Protein AF-A0A370N8E6-F1 (afdb_monomer)

Structure (mmCIF, N/CA/C/O backbone):
data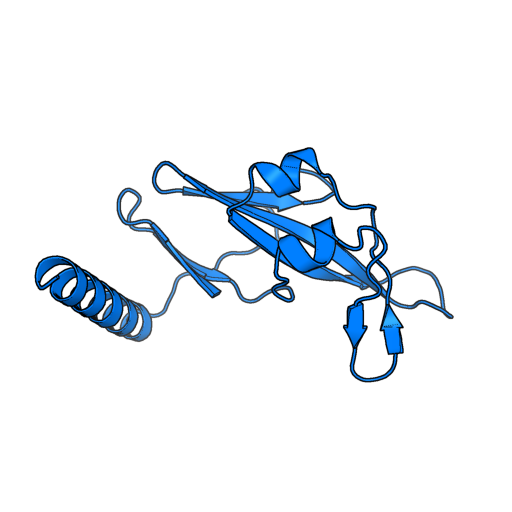_AF-A0A370N8E6-F1
#
_entry.id   AF-A0A370N8E6-F1
#
loop_
_atom_site.group_PDB
_atom_site.id
_atom_site.type_symbol
_atom_site.label_atom_id
_atom_site.label_alt_id
_atom_site.label_comp_id
_atom_site.label_asym_id
_atom_site.label_entity_id
_atom_site.label_seq_id
_atom_site.pdbx_PDB_ins_code
_atom_site.Cartn_x
_atom_site.Cartn_y
_atom_site.Cartn_z
_atom_site.occupancy
_atom_site.B_iso_or_equiv
_atom_site.auth_seq_id
_atom_site.auth_comp_id
_atom_site.auth_asym_id
_atom_site.auth_atom_id
_atom_site.pdbx_PDB_model_num
ATOM 1 N N . MET A 1 1 ? 2.512 -2.946 8.907 1.00 63.72 1 MET A N 1
ATOM 2 C CA . MET A 1 1 ? 1.501 -2.167 9.667 1.00 63.72 1 MET A CA 1
ATOM 3 C C . MET A 1 1 ? 0.462 -3.129 10.212 1.00 63.72 1 MET A C 1
ATOM 5 O O . MET A 1 1 ? 0.199 -4.132 9.559 1.00 63.72 1 MET A O 1
ATOM 9 N N . TRP A 1 2 ? -0.089 -2.875 11.396 1.00 68.75 2 TRP A N 1
ATOM 10 C CA . TRP A 1 2 ? -1.234 -3.643 11.892 1.00 68.75 2 TRP A CA 1
ATOM 11 C C . TRP A 1 2 ? -2.507 -2.908 11.511 1.00 68.75 2 TRP A C 1
ATOM 13 O O . TRP A 1 2 ? -2.586 -1.699 11.712 1.00 68.75 2 TRP A O 1
ATOM 23 N N . VAL A 1 3 ? -3.471 -3.633 10.960 1.00 68.62 3 VAL A N 1
ATOM 24 C CA . VAL A 1 3 ? -4.786 -3.093 10.644 1.00 68.62 3 VAL A CA 1
ATOM 25 C C . VAL A 1 3 ? -5.785 -3.696 11.604 1.00 68.62 3 VAL A C 1
ATOM 27 O O . VAL A 1 3 ? -5.828 -4.914 11.804 1.00 68.62 3 VAL A O 1
ATOM 30 N N . ILE A 1 4 ? -6.543 -2.810 12.235 1.00 67.00 4 ILE A N 1
ATOM 31 C CA . ILE A 1 4 ? -7.529 -3.162 13.236 1.00 67.00 4 ILE A CA 1
ATOM 32 C C . ILE A 1 4 ? -8.849 -2.565 12.800 1.00 67.00 4 ILE A C 1
ATOM 34 O O . ILE A 1 4 ? -8.972 -1.355 12.637 1.00 67.00 4 ILE A O 1
ATOM 38 N N . ASP A 1 5 ? -9.831 -3.433 12.656 1.00 66.94 5 ASP A N 1
ATOM 39 C CA . ASP A 1 5 ? -11.206 -3.072 12.408 1.00 66.94 5 ASP A CA 1
ATOM 40 C C . ASP A 1 5 ? -12.071 -3.732 13.486 1.00 66.94 5 ASP A C 1
ATOM 42 O O . ASP A 1 5 ? -12.161 -4.952 13.644 1.00 66.94 5 ASP A O 1
ATOM 46 N N . LEU A 1 6 ? -12.663 -2.868 14.301 1.00 63.88 6 LEU A N 1
ATOM 47 C CA . LEU A 1 6 ? -13.376 -3.267 15.500 1.00 63.88 6 LEU A CA 1
ATOM 48 C C . LEU A 1 6 ? -14.816 -3.690 15.213 1.00 63.88 6 LEU A C 1
ATOM 50 O O . LEU A 1 6 ? -15.337 -4.515 15.964 1.00 63.88 6 LEU A O 1
ATOM 54 N N . SER A 1 7 ? -15.449 -3.163 14.159 1.00 59.62 7 SER A N 1
ATOM 55 C CA . SER A 1 7 ? -16.840 -3.497 13.838 1.00 59.62 7 SER A CA 1
ATOM 56 C C . SER A 1 7 ? -16.926 -4.872 13.179 1.00 59.62 7 SER A C 1
ATOM 58 O O . SER A 1 7 ? -17.770 -5.672 13.583 1.00 59.62 7 SER A O 1
ATOM 60 N N . ALA A 1 8 ? -16.003 -5.214 12.272 1.00 56.16 8 ALA A N 1
ATOM 61 C CA . ALA A 1 8 ? -15.931 -6.559 11.693 1.00 56.16 8 ALA A CA 1
ATOM 62 C C . ALA A 1 8 ? -15.070 -7.537 12.515 1.00 56.16 8 ALA A C 1
ATOM 64 O O . ALA A 1 8 ? -14.885 -8.689 12.118 1.00 56.16 8 ALA A O 1
ATOM 65 N N . LYS A 1 9 ? -14.541 -7.103 13.672 1.00 65.38 9 LYS A N 1
ATOM 66 C CA . LYS A 1 9 ? -13.611 -7.869 14.528 1.00 65.38 9 LYS A CA 1
ATOM 67 C C . LYS A 1 9 ? -12.370 -8.362 13.770 1.00 65.38 9 LYS A C 1
ATOM 69 O O . LYS A 1 9 ? -11.808 -9.410 14.100 1.00 65.38 9 LYS A O 1
ATOM 74 N N . PHE A 1 10 ? -11.934 -7.604 12.774 1.00 66.25 10 PHE A N 1
ATOM 75 C CA . PHE A 1 10 ? -10.784 -7.912 11.949 1.00 66.25 10 PHE A CA 1
ATOM 76 C C . PHE A 1 10 ? -9.495 -7.378 12.579 1.00 66.25 10 PHE A C 1
ATOM 78 O O . PHE A 1 10 ? -9.373 -6.208 12.934 1.00 66.25 10 PHE A O 1
ATOM 85 N N . PHE A 1 11 ? -8.507 -8.258 12.707 1.00 71.00 11 PHE A N 1
ATOM 86 C CA . PHE A 1 11 ? -7.166 -7.910 13.159 1.00 71.00 11 PHE A CA 1
ATOM 87 C C . PHE A 1 11 ? -6.182 -8.607 12.234 1.00 71.00 11 PHE A C 1
ATOM 89 O O . PHE A 1 11 ? -6.115 -9.840 12.215 1.00 71.00 11 PHE A O 1
ATOM 96 N N . GLY A 1 12 ? -5.429 -7.816 11.476 1.00 70.69 12 GLY A N 1
ATOM 97 C CA . GLY A 1 12 ? -4.509 -8.316 10.465 1.00 70.69 12 GLY A CA 1
ATOM 98 C C . GLY A 1 12 ? -3.159 -7.621 10.522 1.00 70.69 12 GLY A C 1
ATOM 99 O O . GLY A 1 12 ? -3.059 -6.438 10.855 1.00 70.69 12 GLY A O 1
ATOM 100 N N . ARG A 1 13 ? -2.099 -8.352 10.177 1.00 72.75 13 ARG A N 1
ATOM 101 C CA . ARG A 1 13 ? -0.790 -7.747 9.913 1.00 72.75 13 ARG A CA 1
ATOM 102 C C . ARG A 1 13 ? -0.585 -7.627 8.411 1.00 72.75 13 ARG A C 1
ATOM 104 O O . ARG A 1 13 ? -0.598 -8.634 7.708 1.00 72.75 13 ARG A O 1
ATOM 111 N N . LEU A 1 14 ? -0.330 -6.409 7.941 1.00 71.56 14 LEU A N 1
ATOM 112 C CA . LEU A 1 14 ? 0.194 -6.170 6.600 1.00 71.56 14 LEU A CA 1
ATOM 113 C C . LEU A 1 14 ? 1.701 -6.434 6.616 1.00 71.56 14 LEU A C 1
ATOM 115 O O . LEU A 1 14 ? 2.453 -5.706 7.281 1.00 71.56 14 LEU A O 1
ATOM 119 N N . ASN A 1 15 ? 2.099 -7.497 5.915 1.00 71.50 15 ASN A N 1
ATOM 120 C CA . ASN A 1 15 ? 3.469 -8.014 5.833 1.00 71.50 15 ASN A CA 1
ATOM 121 C C . ASN A 1 15 ? 4.145 -7.753 4.477 1.00 71.50 15 ASN A C 1
ATOM 123 O O . ASN A 1 15 ? 5.199 -8.324 4.220 1.00 71.50 15 ASN A O 1
ATOM 127 N N . TYR A 1 16 ? 3.566 -6.911 3.624 1.00 75.88 16 TYR A N 1
ATOM 128 C CA . TYR A 1 16 ? 4.095 -6.633 2.291 1.00 75.88 16 TYR A CA 1
ATOM 129 C C . TYR A 1 16 ? 4.251 -5.128 2.050 1.00 75.88 16 TYR A C 1
ATOM 131 O O . TYR A 1 16 ? 3.628 -4.305 2.731 1.00 75.88 16 TYR A O 1
ATOM 139 N N . GLY A 1 17 ? 5.100 -4.797 1.075 1.00 82.00 17 GLY A N 1
ATOM 140 C CA . GLY A 1 17 ? 5.362 -3.436 0.621 1.00 82.00 17 GLY A CA 1
ATOM 141 C C . GLY A 1 17 ? 6.104 -2.531 1.613 1.00 82.00 17 GLY A C 1
ATOM 142 O O . GLY A 1 17 ? 6.309 -2.836 2.792 1.00 82.00 17 GLY A O 1
ATOM 143 N N . ARG A 1 18 ? 6.516 -1.367 1.108 1.00 85.75 18 ARG A N 1
ATOM 144 C CA . ARG A 1 18 ? 7.125 -0.273 1.869 1.00 85.75 18 ARG A CA 1
ATOM 145 C C . ARG A 1 18 ? 6.130 0.867 2.045 1.00 85.75 18 ARG A C 1
ATOM 147 O O . ARG A 1 18 ? 5.581 1.361 1.070 1.00 85.75 18 ARG A O 1
ATOM 154 N N . PHE A 1 19 ? 5.960 1.340 3.274 1.00 84.38 19 PHE A N 1
ATOM 155 C CA . PHE A 1 19 ? 5.141 2.520 3.550 1.00 84.38 19 PHE A CA 1
ATOM 156 C C . PHE A 1 19 ? 5.828 3.792 3.068 1.00 84.38 19 PHE A C 1
ATOM 158 O O . PHE A 1 19 ? 7.024 3.991 3.303 1.00 84.38 19 PHE A O 1
ATOM 165 N N . ILE A 1 20 ? 5.049 4.664 2.435 1.00 84.38 20 ILE A N 1
ATOM 166 C CA . ILE A 1 20 ? 5.508 5.972 1.986 1.00 84.38 20 ILE A CA 1
ATOM 167 C C . ILE A 1 20 ? 4.503 7.030 2.438 1.00 84.38 20 ILE A C 1
ATOM 169 O O . ILE A 1 20 ? 3.291 6.812 2.466 1.00 84.38 20 ILE A O 1
ATOM 173 N N . ILE A 1 21 ? 5.018 8.188 2.839 1.00 84.44 21 ILE A N 1
ATOM 174 C CA . ILE A 1 21 ? 4.182 9.315 3.244 1.00 84.44 21 ILE A CA 1
ATOM 175 C C . ILE A 1 21 ? 3.562 9.910 1.977 1.00 84.44 21 ILE A C 1
ATOM 177 O O . ILE A 1 21 ? 4.297 10.299 1.069 1.00 84.44 21 ILE A O 1
ATOM 181 N N . LYS A 1 22 ? 2.229 10.025 1.924 1.00 87.12 22 LYS A N 1
ATOM 182 C CA . LYS A 1 22 ? 1.497 10.546 0.752 1.00 87.12 22 LYS A CA 1
ATOM 183 C C . LYS A 1 22 ? 2.030 11.900 0.277 1.00 87.12 22 LYS A C 1
ATOM 185 O O . LYS A 1 22 ? 2.297 12.069 -0.906 1.00 87.12 22 LYS A O 1
ATOM 190 N N . SER A 1 23 ? 2.313 12.814 1.206 1.00 84.44 23 SER A N 1
ATOM 191 C CA . SER A 1 23 ? 2.846 14.144 0.878 1.00 84.44 23 SER A CA 1
ATOM 192 C C . SER A 1 23 ? 4.224 14.118 0.206 1.00 84.44 23 SER A C 1
ATOM 194 O O . SER A 1 23 ? 4.586 15.057 -0.500 1.00 84.44 23 SER A O 1
ATOM 196 N N . ALA A 1 24 ? 5.016 13.055 0.386 1.00 83.12 24 ALA A N 1
ATOM 197 C CA . ALA A 1 24 ? 6.270 12.890 -0.346 1.00 83.12 24 ALA A CA 1
ATOM 198 C C . ALA A 1 24 ? 6.024 12.590 -1.832 1.00 83.12 24 ALA A C 1
ATOM 200 O O . ALA A 1 24 ? 6.740 13.114 -2.680 1.00 83.12 24 ALA A O 1
ATOM 201 N N . ILE A 1 25 ? 4.990 11.801 -2.130 1.00 84.94 25 ILE A N 1
ATOM 202 C CA . ILE A 1 25 ? 4.560 11.474 -3.492 1.00 84.94 25 ILE A CA 1
ATOM 203 C C . ILE A 1 25 ? 3.849 12.663 -4.143 1.00 84.94 25 ILE A C 1
ATOM 205 O O . ILE A 1 25 ? 4.119 12.977 -5.293 1.00 84.94 25 ILE A O 1
ATOM 209 N N . GLU A 1 26 ? 2.990 13.374 -3.412 1.00 85.12 26 GLU A N 1
ATOM 210 C CA . GLU A 1 26 ? 2.280 14.551 -3.941 1.00 85.12 26 GLU A CA 1
ATOM 211 C C . GLU A 1 26 ? 3.246 15.654 -4.395 1.00 85.12 26 GLU A C 1
ATOM 213 O O . GLU A 1 26 ? 3.014 16.301 -5.412 1.00 85.12 26 GLU A O 1
ATOM 218 N N . ARG A 1 27 ? 4.359 15.843 -3.673 1.00 85.44 27 ARG A N 1
ATOM 219 C CA . ARG A 1 27 ? 5.413 16.799 -4.052 1.00 85.44 27 ARG A CA 1
ATOM 220 C C . ARG A 1 27 ? 6.287 16.318 -5.207 1.00 85.44 27 ARG A C 1
ATOM 222 O O . ARG A 1 27 ? 6.890 17.144 -5.884 1.00 85.44 27 ARG A O 1
ATOM 229 N N . ASN A 1 28 ? 6.404 15.007 -5.398 1.00 85.12 28 ASN A N 1
ATOM 230 C CA . ASN A 1 28 ? 7.211 14.417 -6.458 1.00 85.12 28 ASN A CA 1
ATOM 231 C C . ASN A 1 28 ? 6.535 13.147 -7.005 1.00 85.12 28 ASN A C 1
ATOM 233 O O . ASN A 1 28 ? 6.874 12.043 -6.576 1.00 85.12 28 ASN A O 1
ATOM 237 N N . PRO A 1 29 ? 5.601 13.278 -7.965 1.00 79.00 29 PRO A N 1
ATOM 238 C CA . PRO A 1 29 ? 4.896 12.131 -8.543 1.00 79.00 29 PRO A CA 1
ATOM 239 C C . PRO A 1 29 ? 5.820 11.126 -9.246 1.00 79.00 29 PRO A C 1
ATOM 241 O O . PRO A 1 29 ? 5.487 9.950 -9.344 1.00 79.00 29 PRO A O 1
ATOM 244 N N . ASN A 1 30 ? 7.006 11.575 -9.672 1.00 81.00 30 ASN A N 1
ATOM 245 C CA . ASN A 1 30 ? 8.046 10.757 -10.301 1.00 81.00 30 ASN A CA 1
ATOM 246 C C . ASN A 1 30 ? 9.120 10.318 -9.291 1.00 81.00 30 ASN A C 1
ATOM 248 O O . ASN A 1 30 ? 10.297 10.177 -9.637 1.00 81.00 30 ASN A O 1
ATOM 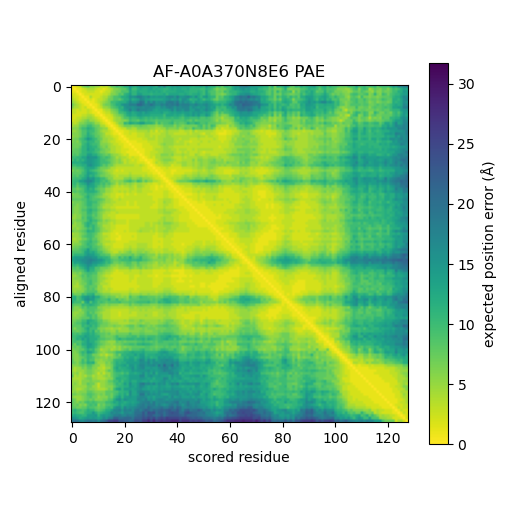252 N N . LEU A 1 31 ? 8.738 10.158 -8.018 1.00 84.69 31 LEU A N 1
ATOM 253 C CA . LEU A 1 31 ? 9.652 9.795 -6.943 1.00 84.69 31 LEU A CA 1
ATOM 254 C C . LEU A 1 31 ? 10.423 8.520 -7.296 1.00 84.69 31 LEU A C 1
ATOM 256 O O . LEU A 1 31 ? 9.853 7.434 -7.396 1.00 84.69 31 LEU A O 1
ATOM 260 N N . LYS A 1 32 ? 11.750 8.641 -7.386 1.00 89.12 32 LYS A N 1
ATOM 261 C CA . LYS A 1 32 ? 12.631 7.477 -7.325 1.00 89.12 32 LYS A CA 1
ATOM 262 C C . LYS A 1 32 ? 12.787 7.064 -5.870 1.00 89.12 32 LYS A C 1
ATOM 264 O O . LYS A 1 32 ? 13.265 7.835 -5.040 1.00 89.12 32 LYS A O 1
ATOM 269 N N . VAL A 1 33 ? 12.376 5.844 -5.570 1.00 88.75 33 VAL A N 1
ATOM 270 C CA . VAL A 1 33 ? 12.370 5.261 -4.233 1.00 88.75 33 VAL A CA 1
ATOM 271 C C . VAL A 1 33 ? 13.780 4.757 -3.926 1.00 88.75 33 VAL A C 1
ATOM 273 O O . VAL A 1 33 ? 14.252 3.858 -4.626 1.00 88.75 33 VAL A O 1
ATOM 276 N N . PRO A 1 34 ? 14.472 5.295 -2.906 1.00 88.62 34 PRO A N 1
ATOM 277 C CA . PRO A 1 34 ? 15.814 4.834 -2.560 1.00 88.62 34 PRO A CA 1
ATOM 278 C C . PRO A 1 34 ? 15.790 3.387 -2.056 1.00 88.62 34 PRO A C 1
ATOM 280 O O . PRO A 1 34 ? 15.081 3.100 -1.089 1.00 88.62 34 PRO A O 1
ATOM 283 N N . ASP A 1 35 ? 16.573 2.498 -2.663 1.00 85.94 35 ASP A N 1
ATOM 284 C CA . ASP A 1 35 ? 16.831 1.133 -2.184 1.00 85.94 35 ASP A CA 1
ATOM 285 C C . ASP A 1 35 ? 18.335 0.961 -1.888 1.00 85.94 35 ASP A C 1
ATOM 287 O O . ASP A 1 35 ? 19.152 1.819 -2.226 1.00 85.94 35 ASP A O 1
ATOM 291 N N . LYS A 1 36 ? 18.712 -0.144 -1.239 1.00 84.06 36 LYS A N 1
ATOM 292 C CA . LYS A 1 36 ? 20.060 -0.423 -0.718 1.00 84.06 36 LYS A CA 1
ATOM 293 C C . LYS A 1 36 ? 21.181 -0.240 -1.747 1.00 84.06 36 LYS A C 1
ATOM 295 O O . LYS A 1 36 ? 22.287 0.124 -1.364 1.00 84.06 36 LYS A O 1
ATOM 300 N N . PHE A 1 37 ? 20.908 -0.530 -3.016 1.00 81.88 37 PHE A N 1
ATOM 301 C CA . PHE A 1 37 ? 21.916 -0.534 -4.080 1.00 81.88 37 PHE A CA 1
ATOM 302 C C . PHE A 1 37 ? 21.698 0.557 -5.130 1.00 81.88 37 PHE A C 1
ATOM 304 O O . PHE A 1 37 ? 22.658 1.015 -5.740 1.00 81.88 37 PHE A O 1
ATOM 311 N N . SER A 1 38 ? 20.456 0.986 -5.340 1.00 86.25 38 SER A N 1
ATOM 312 C CA . SER A 1 38 ? 20.113 2.089 -6.235 1.00 86.25 38 SER A CA 1
ATOM 313 C C . SER A 1 38 ? 18.682 2.553 -5.978 1.00 86.25 38 SER A C 1
ATOM 315 O O . SER A 1 38 ? 17.864 1.821 -5.419 1.00 86.25 38 SER A O 1
ATOM 317 N N . SER A 1 39 ? 18.354 3.774 -6.393 1.00 90.50 39 SER A N 1
ATOM 318 C CA . SER A 1 39 ? 16.963 4.229 -6.401 1.00 90.50 39 SER A CA 1
ATOM 319 C C . SER A 1 39 ? 16.222 3.649 -7.604 1.00 90.50 39 SER A C 1
ATOM 321 O O . SER A 1 39 ? 16.746 3.684 -8.717 1.00 90.50 39 SER A O 1
ATOM 323 N N . ARG A 1 40 ? 14.988 3.178 -7.402 1.00 91.50 40 ARG A N 1
ATOM 324 C CA . ARG A 1 40 ? 14.136 2.641 -8.478 1.00 91.50 40 ARG A CA 1
ATOM 325 C C . ARG A 1 40 ? 12.871 3.459 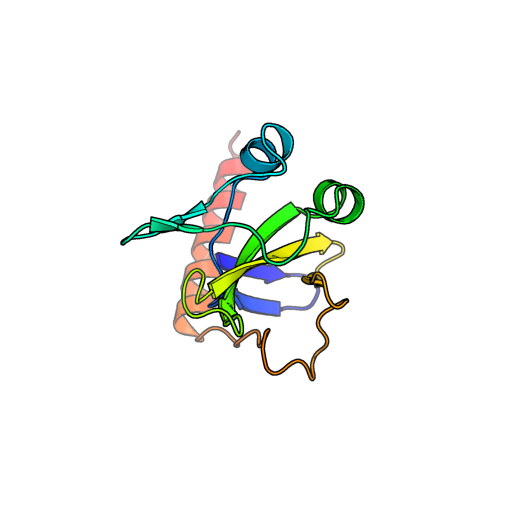-8.674 1.00 91.50 40 ARG A C 1
ATOM 327 O O . ARG A 1 40 ? 12.401 4.125 -7.753 1.00 91.50 40 ARG A O 1
ATOM 334 N N . GLY A 1 41 ? 12.360 3.430 -9.898 1.00 91.06 41 GLY A N 1
ATOM 335 C CA . GLY A 1 41 ? 11.106 4.078 -10.260 1.00 91.06 41 GLY A CA 1
ATOM 336 C C . GLY A 1 41 ? 9.880 3.290 -9.810 1.00 91.06 41 GLY A C 1
ATOM 337 O O . GLY A 1 41 ? 9.976 2.216 -9.205 1.00 91.06 41 GLY A O 1
ATOM 338 N N . LEU A 1 42 ? 8.721 3.849 -10.135 1.00 90.88 42 LEU A N 1
ATOM 339 C CA . LEU A 1 42 ? 7.442 3.175 -9.982 1.00 90.88 42 LEU A CA 1
ATOM 340 C C . LEU A 1 42 ? 7.159 2.294 -11.202 1.00 90.88 42 LEU A C 1
ATOM 342 O O . LEU A 1 42 ? 7.633 2.600 -12.294 1.00 90.88 42 LEU A O 1
ATOM 346 N N . CYS A 1 43 ? 6.407 1.211 -11.008 1.00 90.44 43 CYS A N 1
ATOM 347 C CA . CYS A 1 43 ? 5.950 0.368 -12.120 1.00 90.44 43 CYS A CA 1
ATOM 348 C C . CYS A 1 43 ? 4.914 1.096 -12.969 1.00 90.44 43 CYS A C 1
ATOM 350 O O . CYS A 1 43 ? 4.947 1.041 -14.190 1.00 90.44 43 CYS A O 1
ATOM 352 N N . GLU A 1 44 ? 4.028 1.810 -12.283 1.00 88.75 44 GLU A N 1
ATOM 353 C CA . GLU A 1 44 ? 2.956 2.596 -12.864 1.00 88.75 44 GLU A CA 1
ATOM 354 C C . GLU A 1 44 ? 2.970 3.993 -12.235 1.00 88.75 44 GLU A C 1
ATOM 356 O O . GLU A 1 44 ? 3.336 4.137 -11.058 1.00 88.75 44 GLU A O 1
ATOM 361 N N . PRO A 1 45 ? 2.562 5.037 -12.974 1.00 89.94 45 PRO A N 1
ATOM 362 C CA . PRO A 1 45 ? 2.361 6.358 -12.403 1.00 89.94 45 PRO A CA 1
ATOM 363 C C . PRO A 1 45 ? 1.383 6.330 -11.224 1.00 89.94 45 PRO A C 1
ATOM 365 O O . PRO A 1 45 ? 0.465 5.511 -11.150 1.00 89.94 45 PRO A O 1
ATOM 368 N N . ILE A 1 46 ? 1.550 7.275 -10.302 1.00 90.62 46 ILE A N 1
ATOM 369 C CA . ILE A 1 46 ? 0.641 7.407 -9.164 1.00 90.62 46 ILE A CA 1
ATOM 370 C C . ILE A 1 46 ? -0.743 7.841 -9.646 1.00 90.62 46 ILE A C 1
ATOM 372 O O . ILE A 1 46 ? -0.910 8.889 -10.268 1.00 90.62 46 ILE A O 1
ATOM 376 N N . ASP A 1 47 ? -1.750 7.062 -9.269 1.00 91.31 47 ASP A N 1
ATOM 377 C CA . ASP A 1 47 ? -3.152 7.407 -9.435 1.00 91.31 47 ASP A CA 1
ATOM 378 C C . ASP A 1 47 ? -3.538 8.400 -8.335 1.00 91.31 47 ASP A C 1
ATOM 380 O O . ASP A 1 47 ? -3.752 8.046 -7.173 1.00 91.31 47 ASP A O 1
ATOM 384 N N . VAL A 1 48 ? -3.606 9.675 -8.712 1.00 89.00 48 VAL A N 1
ATOM 385 C CA . VAL A 1 48 ? -3.914 10.782 -7.797 1.00 89.00 48 VAL A CA 1
ATOM 386 C C . VAL A 1 48 ? -5.299 10.626 -7.165 1.00 89.00 48 VAL A C 1
ATOM 388 O O . VAL A 1 48 ? -5.504 11.052 -6.027 1.00 89.00 48 VAL A O 1
ATOM 391 N N . THR A 1 49 ? -6.250 10.009 -7.868 1.00 90.12 49 THR A N 1
ATOM 392 C CA . THR A 1 49 ? -7.610 9.813 -7.356 1.00 90.12 49 THR A CA 1
ATOM 393 C C . THR A 1 49 ? -7.596 8.791 -6.229 1.00 90.12 49 THR A C 1
ATOM 395 O O . THR A 1 49 ? -8.055 9.098 -5.129 1.00 90.12 49 THR A O 1
ATOM 398 N N . LYS A 1 50 ? -6.975 7.625 -6.461 1.00 91.12 50 LYS A N 1
ATOM 399 C CA . LYS A 1 50 ? -6.788 6.600 -5.421 1.00 91.12 50 LYS A CA 1
ATOM 400 C C . LYS A 1 50 ? -5.927 7.114 -4.270 1.00 91.12 50 LYS A C 1
ATOM 402 O O . LYS A 1 50 ? -6.211 6.827 -3.109 1.00 91.12 50 LYS A O 1
ATOM 407 N N . LEU A 1 51 ? -4.901 7.916 -4.568 1.00 90.62 51 LEU A N 1
ATOM 408 C CA . LEU A 1 51 ? -4.066 8.528 -3.541 1.00 90.62 51 LEU A CA 1
ATOM 409 C C . LEU A 1 51 ? -4.903 9.409 -2.615 1.00 90.62 51 LEU A C 1
ATOM 411 O O . LEU A 1 51 ? -4.800 9.269 -1.400 1.00 90.62 51 LEU A O 1
ATOM 415 N N . LYS A 1 52 ? -5.754 10.285 -3.157 1.00 90.00 52 LYS A N 1
ATOM 416 C CA . LYS A 1 52 ? -6.582 11.194 -2.353 1.00 90.00 52 LYS A CA 1
ATOM 417 C C . LYS A 1 52 ? -7.529 10.450 -1.415 1.00 90.00 52 LYS A C 1
ATOM 419 O O . LYS A 1 52 ? -7.617 10.850 -0.258 1.00 90.00 52 LYS A O 1
ATOM 424 N N . THR A 1 53 ? -8.175 9.383 -1.883 1.00 88.69 53 THR A N 1
ATOM 425 C CA . THR A 1 53 ? -9.149 8.616 -1.086 1.00 88.69 53 THR A CA 1
ATOM 426 C C . THR A 1 53 ? -8.508 7.611 -0.129 1.00 88.69 53 THR A C 1
ATOM 428 O O . THR A 1 53 ? -9.151 7.188 0.821 1.00 88.69 53 THR A O 1
ATOM 431 N N . SER A 1 54 ? -7.249 7.232 -0.350 1.00 88.69 54 SER A N 1
ATOM 432 C CA . SER A 1 54 ? -6.518 6.328 0.544 1.00 88.69 54 SER A CA 1
ATOM 433 C C . SER A 1 54 ? -6.031 7.013 1.823 1.00 88.69 54 SER A C 1
ATOM 435 O O . SER A 1 54 ? -5.600 8.166 1.796 1.00 88.69 54 SER A O 1
ATOM 437 N N . ASP A 1 55 ? -5.993 6.283 2.930 1.00 85.00 55 ASP A N 1
ATOM 438 C CA . ASP A 1 55 ? -5.343 6.721 4.169 1.00 85.00 55 ASP A CA 1
ATOM 439 C C . ASP A 1 55 ? -3.828 6.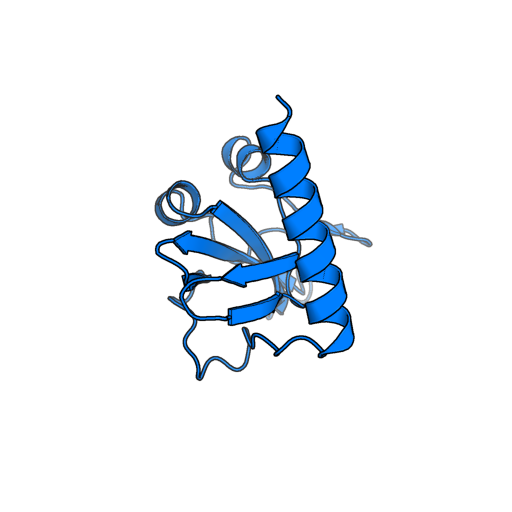513 4.106 1.00 85.00 55 ASP A C 1
ATOM 441 O O . ASP A 1 55 ? -3.047 7.334 4.593 1.00 85.00 55 ASP A O 1
ATOM 445 N N . PHE A 1 56 ? -3.397 5.423 3.464 1.00 86.31 56 PHE A N 1
ATOM 446 C CA . PHE A 1 56 ? -1.989 5.052 3.361 1.00 86.31 56 PHE A CA 1
ATOM 447 C C . PHE A 1 56 ? -1.619 4.612 1.950 1.00 86.31 56 PHE A C 1
ATOM 449 O O . PHE A 1 56 ? -2.423 4.029 1.222 1.00 86.31 56 PHE A O 1
ATOM 456 N N . LEU A 1 57 ? -0.349 4.825 1.611 1.00 89.00 57 LEU A N 1
ATOM 457 C CA . LEU A 1 57 ? 0.257 4.321 0.390 1.00 89.00 57 LEU A CA 1
ATOM 458 C C . LEU A 1 57 ? 1.397 3.354 0.727 1.00 89.00 57 LEU A C 1
ATOM 460 O O . LEU A 1 57 ? 2.296 3.651 1.523 1.00 89.00 57 LEU A O 1
ATOM 464 N N . LEU A 1 58 ? 1.340 2.196 0.089 1.00 90.75 58 LEU A N 1
ATOM 465 C CA . LEU A 1 58 ? 2.360 1.166 0.068 1.00 90.75 58 LEU A CA 1
ATOM 466 C C . LEU A 1 58 ? 3.024 1.114 -1.307 1.00 90.75 58 LEU A C 1
ATOM 468 O O . LEU A 1 58 ? 2.399 1.396 -2.323 1.00 90.75 58 LEU A O 1
ATOM 472 N N . LEU A 1 59 ? 4.288 0.714 -1.322 1.00 90.88 59 LEU A N 1
ATOM 473 C CA . LEU A 1 59 ? 5.078 0.481 -2.520 1.00 90.88 59 LEU A CA 1
ATOM 474 C C . LEU A 1 59 ? 5.556 -0.966 -2.514 1.00 90.88 59 LEU A C 1
ATOM 476 O O . LEU A 1 59 ? 6.406 -1.335 -1.699 1.00 90.88 59 LEU A O 1
ATOM 480 N N . ASP A 1 60 ? 4.980 -1.784 -3.383 1.00 89.69 60 ASP A N 1
ATOM 481 C CA . ASP A 1 60 ? 5.293 -3.203 -3.494 1.00 89.69 60 ASP A CA 1
ATOM 482 C C . ASP A 1 60 ? 6.404 -3.446 -4.518 1.00 89.69 60 ASP A C 1
ATOM 484 O O . ASP A 1 60 ? 6.456 -2.791 -5.551 1.00 89.69 60 ASP A O 1
ATOM 488 N N . LYS A 1 61 ? 7.333 -4.358 -4.237 1.00 90.12 61 LYS A N 1
ATOM 489 C CA . LYS A 1 61 ? 8.485 -4.588 -5.117 1.00 90.12 61 LYS A CA 1
ATOM 490 C C . LYS A 1 61 ? 8.087 -5.593 -6.189 1.00 90.12 61 LYS A C 1
ATOM 492 O O . LYS A 1 61 ? 7.828 -6.749 -5.865 1.00 90.12 61 LYS A O 1
ATOM 497 N N . ARG A 1 62 ? 8.067 -5.173 -7.454 1.00 89.81 62 ARG A N 1
ATOM 498 C CA . ARG A 1 62 ? 7.668 -6.028 -8.578 1.00 89.81 62 ARG A CA 1
ATOM 499 C C . ARG A 1 62 ? 8.824 -6.252 -9.537 1.00 89.81 62 ARG A C 1
ATOM 501 O O . ARG A 1 62 ? 9.506 -5.281 -9.863 1.00 89.81 62 ARG A O 1
ATOM 508 N N . PRO A 1 63 ? 9.069 -7.503 -9.963 1.00 91.19 63 PRO A N 1
ATOM 509 C CA . PRO A 1 63 ? 10.070 -7.762 -10.982 1.00 91.19 63 PRO A CA 1
ATOM 510 C C . PRO A 1 63 ? 9.665 -7.065 -12.282 1.00 91.19 63 PRO A C 1
ATOM 512 O O . PRO A 1 63 ? 8.477 -6.892 -12.556 1.00 91.19 63 PRO A O 1
ATOM 515 N N . THR A 1 64 ? 10.657 -6.684 -13.074 1.00 89.38 64 THR A N 1
ATOM 516 C CA . THR A 1 64 ? 10.449 -6.335 -14.480 1.00 89.38 64 THR A CA 1
ATOM 517 C C . THR A 1 64 ? 11.216 -7.325 -15.353 1.00 89.38 64 THR A C 1
ATOM 519 O O . THR A 1 64 ? 12.079 -8.054 -14.861 1.00 89.38 64 THR A O 1
ATOM 522 N N . ASP A 1 65 ? 10.947 -7.305 -16.654 1.00 88.88 65 ASP A N 1
ATOM 523 C CA . ASP A 1 65 ? 11.694 -8.099 -17.634 1.00 88.88 65 ASP A CA 1
ATOM 524 C C . ASP A 1 65 ? 13.018 -7.427 -18.071 1.00 88.88 65 ASP A C 1
ATOM 526 O O . ASP A 1 65 ? 13.711 -7.922 -18.959 1.00 88.88 65 ASP A O 1
ATOM 530 N N . SER A 1 66 ? 13.388 -6.287 -17.470 1.00 85.62 66 SER A N 1
ATOM 531 C CA . SER A 1 66 ? 14.607 -5.539 -17.800 1.00 85.62 66 SER A CA 1
ATOM 532 C C . SER A 1 66 ? 15.794 -5.966 -16.940 1.00 85.62 66 SER A C 1
ATOM 534 O O . SER A 1 66 ? 15.732 -5.941 -15.714 1.00 85.62 66 SER A O 1
ATOM 536 N N . ASN A 1 67 ? 16.933 -6.255 -17.571 1.00 80.62 67 ASN A N 1
ATOM 537 C CA . ASN A 1 67 ? 18.183 -6.530 -16.852 1.00 80.62 67 ASN A CA 1
ATOM 538 C C . ASN A 1 67 ? 18.794 -5.277 -16.193 1.00 80.62 67 ASN A C 1
ATOM 540 O O . ASN A 1 67 ? 19.540 -5.394 -15.222 1.00 80.62 67 ASN A O 1
ATOM 544 N N . GLU A 1 68 ? 18.492 -4.082 -16.703 1.00 82.94 68 GLU A N 1
ATOM 545 C CA . GLU A 1 68 ? 19.033 -2.813 -16.187 1.00 82.94 68 GLU A CA 1
ATOM 546 C C . GLU A 1 68 ? 18.216 -2.294 -14.989 1.00 82.94 68 GLU A C 1
ATOM 548 O O . GLU A 1 68 ? 18.759 -1.820 -13.979 1.00 82.94 68 GLU A O 1
ATOM 553 N N . ASP A 1 69 ? 16.895 -2.471 -15.065 1.00 83.56 69 ASP A N 1
ATOM 554 C CA . ASP A 1 69 ? 15.923 -2.107 -14.036 1.00 83.56 69 ASP A CA 1
ATOM 555 C C . ASP A 1 69 ? 15.133 -3.341 -13.573 1.00 83.56 69 ASP A C 1
ATOM 557 O O . ASP A 1 69 ? 13.926 -3.406 -13.786 1.00 83.56 69 ASP A O 1
ATOM 561 N N . PRO A 1 70 ? 15.772 -4.311 -12.885 1.00 89.31 70 PRO A N 1
ATOM 562 C CA . PRO A 1 70 ? 15.204 -5.639 -12.601 1.00 89.31 70 PRO A CA 1
ATOM 563 C C . PRO A 1 70 ? 13.946 -5.629 -11.731 1.00 89.31 70 PRO A C 1
ATOM 565 O O . PRO A 1 70 ? 13.288 -6.654 -11.565 1.00 89.31 70 PRO A O 1
ATOM 568 N N . TYR A 1 71 ? 13.622 -4.490 -11.124 1.00 92.38 71 TYR A N 1
ATOM 569 C CA . TYR A 1 71 ? 12.376 -4.300 -10.407 1.00 92.38 71 TYR A CA 1
ATOM 570 C C . TYR A 1 71 ? 11.975 -2.829 -10.368 1.00 92.38 71 TYR A C 1
ATOM 572 O O . TYR A 1 71 ? 12.807 -1.918 -10.417 1.00 92.38 71 TYR A O 1
ATOM 580 N N . CYS A 1 72 ? 10.682 -2.628 -10.168 1.00 91.50 72 CYS A N 1
ATOM 581 C CA . CYS A 1 72 ? 10.047 -1.348 -9.918 1.00 91.50 72 CYS A CA 1
ATOM 582 C C . CYS A 1 72 ? 9.203 -1.428 -8.637 1.00 91.50 72 CYS A C 1
ATOM 584 O O . CYS A 1 72 ? 9.047 -2.497 -8.033 1.00 91.50 72 CYS A O 1
ATOM 586 N N . TYR A 1 73 ? 8.692 -0.282 -8.190 1.00 92.12 73 TYR A N 1
ATOM 587 C CA . TYR A 1 73 ? 7.774 -0.207 -7.058 1.00 92.12 73 TYR A CA 1
ATOM 588 C C . TYR A 1 73 ? 6.335 0.039 -7.522 1.00 92.12 73 TYR A C 1
ATOM 590 O O . TYR A 1 73 ? 6.036 1.080 -8.099 1.00 92.12 73 TYR A O 1
ATOM 598 N N . ASP A 1 74 ? 5.436 -0.901 -7.258 1.00 91.81 74 ASP A N 1
ATOM 599 C CA . ASP A 1 74 ? 4.024 -0.819 -7.625 1.00 91.81 74 ASP A CA 1
ATOM 600 C C . ASP A 1 74 ? 3.200 -0.167 -6.496 1.00 91.81 74 ASP A C 1
ATOM 602 O O . ASP A 1 74 ? 3.231 -0.646 -5.352 1.00 91.81 74 ASP A O 1
ATOM 606 N N . PRO A 1 75 ? 2.480 0.938 -6.763 1.00 91.75 75 PRO A N 1
ATOM 607 C CA . PRO A 1 75 ? 1.648 1.599 -5.767 1.00 91.75 75 PRO A CA 1
ATOM 608 C C . PRO A 1 75 ? 0.449 0.750 -5.314 1.00 91.75 75 PRO A C 1
ATOM 610 O O . PRO A 1 75 ? -0.382 0.313 -6.110 1.00 91.75 75 PRO A O 1
ATOM 613 N N . THR A 1 76 ? 0.306 0.593 -3.998 1.00 91.06 76 THR A N 1
ATOM 614 C CA . THR A 1 76 ? -0.852 -0.029 -3.345 1.00 91.06 76 THR A CA 1
ATOM 615 C C . THR A 1 76 ? -1.493 0.947 -2.363 1.00 91.06 76 THR A C 1
ATOM 617 O O . THR A 1 76 ? -0.883 1.374 -1.385 1.00 91.06 76 THR A O 1
ATOM 620 N N . TYR A 1 77 ? -2.745 1.290 -2.617 1.00 91.12 77 TYR A N 1
ATOM 621 C CA . TYR A 1 77 ? -3.541 2.262 -1.883 1.00 91.12 77 TYR A CA 1
ATOM 622 C C . TYR A 1 77 ? -4.384 1.546 -0.829 1.00 91.12 77 TYR A C 1
ATOM 624 O O . TYR A 1 77 ? -5.099 0.590 -1.138 1.00 91.12 77 TYR A O 1
ATOM 632 N N . LEU A 1 78 ? -4.299 2.001 0.417 1.00 87.62 78 LEU A N 1
ATOM 633 C CA . LEU A 1 78 ? -5.033 1.432 1.541 1.00 87.62 78 LEU A CA 1
ATOM 634 C C . LEU A 1 78 ? -6.034 2.448 2.073 1.00 87.62 78 LEU A C 1
ATOM 636 O O . LEU A 1 78 ? -5.652 3.562 2.423 1.00 87.62 78 LEU A O 1
ATOM 640 N N . GLU A 1 79 ? -7.287 2.037 2.190 1.00 85.94 79 GLU A N 1
ATOM 641 C CA . GLU A 1 79 ? -8.368 2.824 2.783 1.00 85.94 79 GLU A CA 1
ATOM 642 C C . GLU A 1 79 ? -8.980 2.043 3.950 1.00 85.94 79 GLU A C 1
ATOM 644 O O . GLU A 1 79 ? -9.261 0.846 3.839 1.00 85.94 79 GLU A O 1
ATOM 649 N N . VAL A 1 80 ? -9.171 2.719 5.078 1.00 76.06 80 VAL A N 1
ATOM 650 C CA . VAL A 1 80 ? -9.770 2.201 6.303 1.00 76.06 80 VAL A CA 1
ATOM 651 C C . VAL A 1 80 ? -11.053 2.984 6.565 1.00 76.06 80 VAL A C 1
ATOM 653 O O . VAL A 1 80 ? -11.053 4.049 7.174 1.00 76.06 80 VAL A O 1
ATOM 656 N N . GLY A 1 81 ? -12.178 2.421 6.134 1.00 67.88 81 GLY A N 1
ATOM 657 C CA . GLY A 1 81 ? -13.489 3.063 6.227 1.00 67.88 81 GLY A CA 1
ATOM 658 C C . GLY A 1 81 ? -14.577 2.065 6.597 1.00 67.88 81 GLY A C 1
ATOM 659 O O . GLY A 1 81 ? -14.526 0.904 6.198 1.00 67.88 81 GLY A O 1
ATOM 660 N N . GLY A 1 82 ? -15.550 2.492 7.410 1.00 62.84 82 GLY A N 1
ATOM 661 C CA . GLY A 1 82 ? -16.701 1.656 7.791 1.00 62.84 82 GLY A CA 1
ATOM 662 C C . GLY A 1 82 ? -16.345 0.369 8.548 1.00 62.84 82 GLY A C 1
ATOM 663 O O . GLY A 1 82 ? -17.149 -0.557 8.588 1.00 62.84 82 GLY A O 1
ATOM 664 N N . GLY A 1 83 ? -15.139 0.306 9.123 1.00 58.53 83 GLY A N 1
ATOM 665 C CA . GLY A 1 83 ? -14.581 -0.925 9.668 1.00 58.53 83 GLY A CA 1
ATOM 666 C C . GLY A 1 83 ? -14.378 -1.972 8.581 1.00 58.53 83 GLY A C 1
ATOM 667 O O . GLY A 1 83 ? -14.970 -3.043 8.590 1.00 58.53 83 GLY A O 1
ATOM 668 N N . LYS A 1 84 ? -13.582 -1.613 7.580 1.00 66.19 84 LYS A N 1
ATOM 669 C CA . LYS A 1 84 ? -13.040 -2.523 6.583 1.00 66.19 84 LYS A CA 1
ATOM 670 C C . LYS A 1 84 ? -11.734 -1.927 6.077 1.00 66.19 84 LYS A C 1
ATOM 672 O O . LYS A 1 84 ? -11.631 -0.715 5.902 1.00 66.19 84 LYS A O 1
ATOM 677 N N . LEU A 1 85 ? -10.757 -2.791 5.816 1.00 75.00 85 LEU A N 1
ATOM 678 C CA . LEU A 1 85 ? -9.607 -2.437 4.994 1.00 75.00 85 LEU A CA 1
ATOM 679 C C . LEU A 1 85 ? -9.934 -2.713 3.529 1.00 75.00 85 LEU A C 1
ATOM 681 O O . LEU A 1 85 ? -10.208 -3.857 3.156 1.00 75.00 85 LEU A O 1
ATOM 685 N N . THR A 1 86 ? -9.866 -1.679 2.706 1.00 82.25 86 THR A N 1
ATOM 686 C CA . THR A 1 86 ? -9.892 -1.802 1.252 1.00 82.25 86 THR A CA 1
ATOM 687 C C . THR A 1 86 ? -8.476 -1.618 0.729 1.00 82.25 86 THR A C 1
ATOM 689 O O . THR A 1 86 ? -7.769 -0.690 1.115 1.00 82.25 86 THR A O 1
ATOM 692 N N . ILE A 1 87 ? -8.057 -2.537 -0.137 1.00 86.31 87 ILE A N 1
ATOM 693 C CA . ILE A 1 87 ? -6.750 -2.520 -0.784 1.00 86.31 87 ILE A CA 1
ATOM 694 C C . ILE A 1 87 ? -7.013 -2.323 -2.274 1.00 86.31 87 ILE A C 1
ATOM 696 O O . ILE A 1 87 ? -7.679 -3.148 -2.900 1.00 86.31 87 ILE A O 1
ATOM 700 N N . ALA A 1 88 ? -6.508 -1.235 -2.838 1.00 90.06 88 ALA A N 1
ATOM 701 C CA . ALA A 1 88 ? -6.545 -0.974 -4.268 1.00 90.06 88 ALA A CA 1
ATOM 702 C C . ALA A 1 88 ? -5.121 -0.958 -4.815 1.00 90.06 88 ALA A C 1
ATOM 704 O O . ALA A 1 88 ? -4.243 -0.310 -4.261 1.00 90.06 88 ALA A O 1
ATOM 705 N N . THR A 1 89 ? -4.889 -1.660 -5.913 1.00 89.06 89 THR A N 1
ATOM 706 C CA . THR A 1 89 ? -3.597 -1.689 -6.608 1.00 89.06 89 THR A CA 1
ATOM 707 C C . THR A 1 89 ? -3.706 -0.928 -7.929 1.00 89.06 89 THR A C 1
ATOM 709 O O . THR A 1 89 ? -4.794 -0.473 -8.323 1.00 89.06 89 THR A O 1
ATOM 712 N N . SER A 1 90 ? -2.590 -0.784 -8.637 1.00 83.38 90 SER A N 1
ATOM 713 C CA . SER A 1 90 ? -2.575 -0.349 -10.038 1.00 83.38 90 SER A CA 1
ATOM 714 C C . SER A 1 90 ? -3.441 -1.256 -10.928 1.00 83.38 90 SER A C 1
ATOM 716 O O . SER A 1 90 ? -4.250 -0.753 -11.705 1.00 83.38 90 SER A O 1
ATOM 718 N N . ARG A 1 91 ? -3.379 -2.579 -10.717 1.00 82.69 91 ARG A N 1
ATOM 719 C CA . ARG A 1 91 ? -4.114 -3.617 -11.470 1.00 82.69 91 ARG A CA 1
ATOM 720 C C . ARG A 1 91 ? -5.584 -3.794 -11.069 1.00 82.69 91 ARG A C 1
ATOM 722 O O . ARG A 1 91 ? -6.308 -4.541 -11.719 1.00 82.69 91 ARG A O 1
ATOM 729 N N . GLY A 1 92 ? -6.040 -3.112 -10.018 1.00 84.44 92 GLY A N 1
ATOM 730 C CA . GLY A 1 92 ? -7.421 -3.183 -9.532 1.00 84.44 92 GLY A CA 1
ATOM 731 C C . GLY A 1 92 ? -7.531 -3.461 -8.029 1.00 84.44 92 GLY A C 1
ATOM 732 O O . GLY A 1 92 ? -6.520 -3.501 -7.322 1.00 84.44 92 GLY A O 1
ATOM 733 N N . PRO A 1 93 ? -8.755 -3.599 -7.495 1.00 83.44 93 PRO A N 1
ATOM 734 C CA . PRO A 1 93 ? -8.964 -3.887 -6.081 1.00 83.44 93 PRO A CA 1
ATOM 735 C C . PRO A 1 93 ? -8.471 -5.293 -5.727 1.00 83.44 93 PRO A C 1
ATOM 737 O O . PRO A 1 93 ? -8.800 -6.261 -6.414 1.00 83.44 93 PRO A O 1
ATOM 740 N N . ALA A 1 94 ? -7.732 -5.416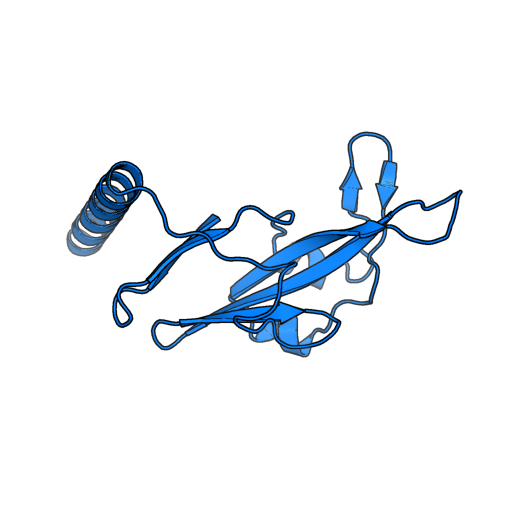 -4.624 1.00 81.69 94 ALA A N 1
ATOM 741 C CA . ALA A 1 94 ? -7.385 -6.725 -4.094 1.00 81.69 94 ALA A CA 1
ATOM 742 C C . ALA A 1 94 ? -8.647 -7.394 -3.537 1.00 81.69 94 ALA A C 1
ATOM 744 O O . ALA A 1 94 ? -9.493 -6.770 -2.884 1.00 81.69 94 ALA A O 1
ATOM 745 N N . THR A 1 95 ? -8.774 -8.688 -3.793 1.00 74.25 95 THR A N 1
ATOM 746 C CA . THR A 1 95 ? -9.912 -9.500 -3.355 1.00 74.25 95 THR A CA 1
ATOM 747 C C . THR A 1 95 ? -9.445 -10.564 -2.371 1.00 74.25 95 THR A C 1
ATOM 749 O O . THR A 1 95 ? -8.253 -10.767 -2.170 1.00 74.25 95 THR A O 1
ATOM 752 N N . ARG A 1 96 ? -10.375 -11.288 -1.739 1.00 65.88 96 ARG A N 1
ATOM 753 C CA . ARG A 1 96 ? -10.013 -12.377 -0.811 1.00 65.88 96 ARG A CA 1
ATOM 754 C C . ARG A 1 96 ? -9.256 -13.529 -1.482 1.00 65.88 96 ARG A C 1
ATOM 756 O O . ARG A 1 96 ? -8.592 -14.283 -0.785 1.00 65.88 96 ARG A O 1
ATOM 763 N N . SER A 1 97 ? -9.386 -13.675 -2.798 1.00 70.25 97 SER A N 1
ATOM 764 C CA . SER A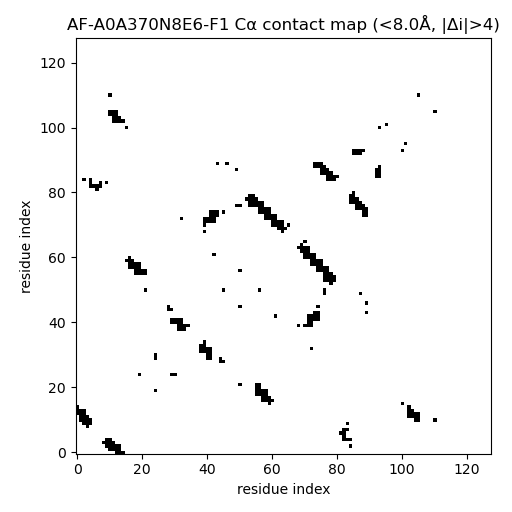 1 97 ? -8.660 -14.658 -3.607 1.00 70.25 97 SER A CA 1
ATOM 765 C C . SER A 1 97 ? -7.313 -14.143 -4.117 1.00 70.25 97 SER A C 1
ATOM 767 O O . SER A 1 97 ? -6.622 -14.870 -4.823 1.00 70.25 97 SER A O 1
ATOM 769 N N . ASP A 1 98 ? -6.945 -12.900 -3.798 1.00 74.69 98 ASP A N 1
ATOM 770 C CA . ASP A 1 98 ? -5.661 -12.336 -4.191 1.00 74.69 98 ASP A CA 1
ATOM 771 C C . ASP A 1 98 ? -4.535 -12.956 -3.351 1.00 74.69 98 ASP A C 1
ATOM 773 O O . ASP A 1 98 ? -4.388 -12.684 -2.156 1.00 74.69 98 ASP A O 1
ATOM 777 N N . LEU A 1 99 ? -3.754 -13.822 -3.998 1.00 74.62 99 LEU A N 1
ATOM 778 C CA . LEU A 1 99 ? -2.626 -14.526 -3.392 1.00 74.62 99 LEU A CA 1
ATOM 779 C C . LEU A 1 99 ? -1.415 -13.614 -3.149 1.00 74.62 99 LEU A C 1
ATOM 781 O O . LEU A 1 99 ? -0.523 -13.986 -2.389 1.00 74.62 99 LEU A O 1
ATOM 785 N N . GLU A 1 100 ? -1.369 -12.433 -3.764 1.00 74.38 100 GLU A N 1
ATOM 786 C CA . GLU A 1 100 ? -0.262 -11.489 -3.611 1.00 74.38 100 GLU A CA 1
ATOM 787 C C . GLU A 1 100 ? -0.467 -10.554 -2.413 1.00 74.38 100 GLU A C 1
ATOM 789 O O . GLU A 1 100 ? 0.496 -10.138 -1.769 1.00 74.38 100 GLU A O 1
ATOM 794 N N . HIS A 1 101 ? -1.724 -10.270 -2.060 1.00 73.19 101 HIS A N 1
ATOM 795 C CA . HIS A 1 101 ? -2.096 -9.335 -0.993 1.00 73.19 101 HIS A CA 1
ATOM 796 C C . HIS A 1 101 ? -2.801 -10.035 0.178 1.00 73.19 101 HIS A C 1
ATOM 798 O O . HIS A 1 101 ? -3.792 -9.546 0.728 1.00 73.19 101 HIS A O 1
ATOM 804 N N . VAL A 1 102 ? -2.275 -11.196 0.585 1.00 66.62 102 VAL A N 1
ATOM 805 C CA . VAL A 1 102 ? -2.842 -11.994 1.680 1.00 66.62 102 VAL A CA 1
ATOM 806 C C . VAL A 1 102 ? -2.708 -11.256 3.010 1.00 66.62 102 VAL A C 1
ATOM 808 O O . VAL A 1 102 ? -1.606 -10.988 3.501 1.00 66.62 102 VAL A O 1
ATOM 811 N N . VAL A 1 103 ? -3.846 -10.989 3.652 1.00 66.00 103 VAL A N 1
ATOM 812 C CA . VAL A 1 103 ? -3.862 -10.507 5.033 1.00 66.00 103 VAL A CA 1
ATOM 813 C C . VAL A 1 103 ? -3.927 -11.692 5.983 1.00 66.00 103 VAL A C 1
ATOM 815 O O . VAL A 1 103 ? -4.886 -12.460 5.988 1.00 66.00 103 VAL A O 1
ATOM 818 N N . ASN A 1 104 ? -2.900 -11.821 6.818 1.00 65.25 104 ASN A N 1
ATOM 819 C CA . ASN A 1 104 ? -2.817 -12.903 7.787 1.00 65.25 104 ASN A CA 1
ATOM 820 C C . ASN A 1 104 ? -3.503 -12.519 9.096 1.00 65.25 104 ASN A C 1
ATOM 822 O O . ASN A 1 104 ? -3.344 -11.395 9.591 1.00 65.25 104 ASN A O 1
ATOM 826 N N . SER A 1 105 ? -4.204 -13.487 9.689 1.00 66.94 105 SER A N 1
ATOM 827 C CA . SER A 1 105 ? -4.703 -13.370 11.054 1.00 66.94 105 SER A CA 1
ATOM 828 C C . SER A 1 105 ? -3.543 -13.180 12.022 1.00 66.94 105 SER A C 1
ATOM 830 O O . SER A 1 105 ? -2.508 -13.842 11.924 1.00 66.94 105 SER A O 1
ATOM 832 N N . VAL A 1 106 ? -3.729 -12.296 12.990 1.00 71.00 106 VAL A N 1
ATOM 833 C CA . VAL A 1 106 ? -2.741 -12.065 14.042 1.00 71.00 106 VAL A CA 1
ATOM 834 C C . VAL A 1 106 ? -2.782 -13.181 15.090 1.00 71.00 106 VAL A C 1
ATOM 836 O O . VAL A 1 106 ? -3.846 -13.733 15.377 1.00 71.00 106 VAL A O 1
ATOM 839 N N . SER A 1 107 ? -1.637 -13.498 15.701 1.00 77.50 107 SER A N 1
ATOM 840 C CA . SER A 1 107 ? -1.596 -14.453 16.814 1.00 77.50 107 SER A CA 1
ATOM 841 C C . SER A 1 107 ? -2.455 -13.957 17.988 1.00 77.50 107 SER A C 1
ATOM 843 O O . SER A 1 107 ? -2.620 -12.750 18.188 1.00 77.50 107 SER A O 1
ATOM 845 N N . ALA A 1 108 ? -2.986 -14.867 18.813 1.00 80.88 108 ALA A N 1
ATOM 846 C CA . ALA A 1 108 ? -3.780 -14.485 19.987 1.00 80.88 108 ALA A CA 1
ATOM 847 C C . ALA A 1 108 ? -2.998 -13.572 20.956 1.00 80.88 108 ALA A C 1
ATOM 849 O O . ALA A 1 108 ? -3.565 -12.649 21.549 1.00 80.88 108 ALA A O 1
ATOM 850 N N . LEU A 1 109 ? -1.684 -13.797 21.081 1.00 80.44 109 LEU A N 1
ATOM 851 C CA . LEU A 1 109 ? -0.795 -12.983 21.906 1.00 80.44 109 LEU A CA 1
ATOM 852 C C . LEU A 1 109 ? -0.633 -11.568 21.341 1.00 80.44 109 LEU A C 1
ATOM 854 O O . LEU A 1 109 ? -0.793 -10.595 22.082 1.00 80.44 109 LEU A O 1
ATOM 858 N N . ASP A 1 110 ? -0.356 -11.440 20.044 1.00 75.81 110 ASP A N 1
ATOM 859 C CA . ASP A 1 110 ? -0.206 -10.132 19.401 1.00 75.81 110 ASP A CA 1
ATOM 860 C C . ASP A 1 110 ? -1.526 -9.368 19.387 1.00 75.81 110 ASP A C 1
ATOM 862 O O . ASP A 1 110 ? -1.542 -8.172 19.671 1.00 75.81 110 ASP A O 1
ATOM 866 N N . ARG A 1 111 ? -2.651 -10.065 19.186 1.00 77.56 111 ARG A N 1
ATOM 867 C CA . ARG A 1 111 ? -3.990 -9.485 19.330 1.00 77.56 111 ARG A CA 1
ATOM 868 C C . ARG A 1 111 ? -4.180 -8.869 20.712 1.00 77.56 111 ARG A C 1
ATOM 870 O O . ARG A 1 111 ? -4.601 -7.722 20.819 1.00 77.56 111 ARG A O 1
ATOM 877 N N . LYS A 1 112 ? -3.838 -9.603 21.776 1.00 80.56 112 LYS A N 1
ATOM 878 C CA . LYS A 1 112 ? -3.947 -9.112 23.159 1.00 80.56 112 LYS A CA 1
ATOM 879 C C . LYS A 1 112 ? -3.046 -7.898 23.402 1.00 80.56 112 LYS A C 1
ATOM 881 O O . LYS A 1 112 ? -3.465 -6.958 24.072 1.00 80.56 112 LYS A O 1
ATOM 886 N N . ARG A 1 113 ? -1.823 -7.902 22.861 1.00 81.00 113 ARG A N 1
ATOM 887 C CA . ARG A 1 113 ? -0.889 -6.765 22.951 1.00 81.00 113 ARG A CA 1
ATOM 888 C C . ARG A 1 113 ? -1.438 -5.528 22.241 1.00 81.00 113 ARG A C 1
ATOM 890 O O . ARG A 1 113 ? -1.467 -4.463 22.845 1.00 81.00 113 ARG A O 1
ATOM 897 N N . LEU A 1 114 ? -1.923 -5.681 21.011 1.00 76.88 114 LEU A N 1
ATOM 898 C CA . LEU A 1 114 ? -2.514 -4.593 20.229 1.00 76.88 114 LEU A CA 1
ATOM 899 C C . LEU A 1 114 ? -3.752 -4.007 20.911 1.00 76.88 114 LEU A C 1
ATOM 901 O O . LEU A 1 114 ? -3.872 -2.790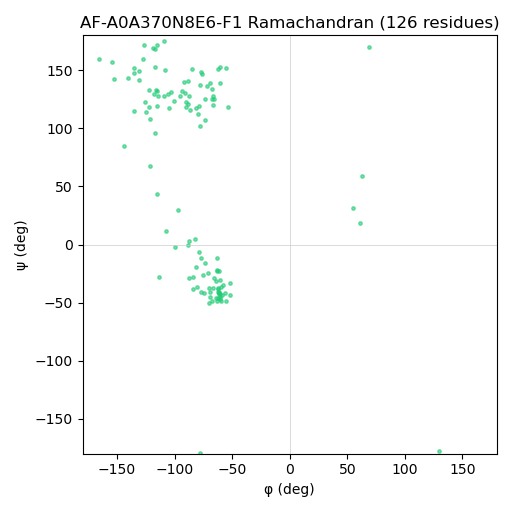 20.994 1.00 76.88 114 LEU A O 1
ATOM 905 N N . MET A 1 115 ? -4.622 -4.852 21.471 1.00 81.56 115 MET A N 1
ATOM 906 C CA . MET A 1 115 ? -5.783 -4.386 22.236 1.00 81.56 115 MET A CA 1
ATOM 907 C C . MET A 1 115 ? -5.378 -3.522 23.434 1.00 81.56 115 MET A C 1
ATOM 909 O O . MET A 1 115 ? -5.941 -2.451 23.619 1.00 81.56 115 MET A O 1
ATOM 913 N N . ARG A 1 116 ? -4.345 -3.912 24.194 1.00 82.81 116 ARG A N 1
ATOM 914 C CA . ARG A 1 116 ? -3.848 -3.079 25.306 1.00 82.81 116 ARG A CA 1
ATOM 915 C C . ARG A 1 116 ? -3.337 -1.719 24.845 1.00 82.81 116 ARG A C 1
ATOM 917 O O . ARG A 1 116 ? -3.557 -0.724 25.531 1.00 82.81 116 ARG A O 1
ATOM 924 N N . VAL A 1 117 ? -2.629 -1.676 23.715 1.00 80.50 117 VAL A N 1
ATOM 925 C CA . VAL A 1 117 ? -2.145 -0.412 23.143 1.00 80.50 117 VAL A CA 1
ATOM 926 C C . VAL A 1 117 ? -3.332 0.479 22.776 1.00 80.50 117 VAL A C 1
ATOM 928 O O . VAL A 1 117 ? -3.349 1.645 23.157 1.00 80.50 117 VAL A O 1
ATOM 931 N N . LEU A 1 118 ? -4.355 -0.075 22.118 1.00 77.88 118 LEU A N 1
ATOM 932 C CA . LEU A 1 118 ? -5.573 0.666 21.780 1.00 77.88 118 LEU A CA 1
ATOM 933 C C . LEU A 1 118 ? -6.311 1.193 23.012 1.00 77.88 118 LEU A C 1
ATOM 935 O O . LEU A 1 118 ? -6.715 2.355 23.031 1.00 77.88 118 LEU A O 1
ATOM 939 N N . ASP A 1 119 ? -6.470 0.365 24.042 1.00 82.81 119 ASP A N 1
ATOM 940 C CA . ASP A 1 119 ? -7.134 0.772 25.281 1.00 82.81 119 ASP A CA 1
ATOM 941 C C . ASP A 1 119 ? -6.364 1.902 25.976 1.00 82.81 119 ASP A C 1
ATOM 943 O O . ASP A 1 119 ? -6.966 2.857 26.465 1.00 82.81 119 ASP A O 1
ATOM 947 N N . THR A 1 120 ? -5.031 1.844 25.944 1.00 80.81 120 THR A N 1
ATOM 948 C CA . THR A 1 120 ? -4.163 2.893 26.498 1.00 80.81 120 THR A CA 1
ATOM 949 C C . THR A 1 120 ? -4.333 4.212 25.743 1.00 80.81 120 THR A C 1
ATOM 951 O O . THR A 1 120 ? -4.508 5.257 26.367 1.00 80.81 120 THR A O 1
ATOM 954 N N . LEU A 1 121 ? -4.333 4.175 24.405 1.00 77.00 121 LEU A N 1
ATOM 955 C CA . LEU A 1 121 ? -4.526 5.365 23.569 1.00 77.00 121 LEU A CA 1
ATOM 956 C C . LEU A 1 121 ? -5.896 6.014 23.805 1.00 77.00 121 LEU A C 1
ATOM 958 O O . LEU A 1 121 ? -5.980 7.230 23.954 1.00 77.00 121 LEU A O 1
ATOM 962 N N . ARG A 1 122 ? -6.958 5.209 23.922 1.00 78.38 122 ARG A N 1
ATOM 963 C CA . ARG A 1 122 ? -8.305 5.703 24.252 1.00 78.38 122 ARG A CA 1
ATOM 964 C C . ARG A 1 122 ? -8.348 6.393 25.606 1.00 78.38 122 ARG A C 1
ATOM 966 O O . ARG A 1 122 ? -8.894 7.483 25.725 1.00 78.38 122 ARG A O 1
ATOM 973 N N . GLN A 1 123 ? -7.766 5.767 26.626 1.00 80.94 123 GLN A N 1
ATOM 974 C CA . GLN A 1 123 ? -7.718 6.353 27.963 1.00 80.94 123 GLN A CA 1
ATOM 975 C C . GLN A 1 123 ? -6.902 7.642 28.009 1.00 80.94 123 GLN A C 1
ATOM 977 O O . GLN A 1 123 ? -7.203 8.503 28.827 1.00 80.94 123 GLN A O 1
ATOM 982 N N . TRP A 1 124 ? -5.868 7.771 27.180 1.00 74.56 124 TRP A N 1
ATOM 983 C CA . TRP A 1 124 ? -5.090 9.000 27.073 1.00 74.56 124 TRP A CA 1
ATOM 984 C C . TRP A 1 124 ? -5.902 10.127 26.429 1.00 74.56 124 TRP A C 1
ATOM 986 O O . TRP A 1 124 ? -5.941 11.229 26.964 1.00 74.56 124 TRP A O 1
ATOM 996 N N . GLN A 1 125 ? -6.615 9.829 25.343 1.00 69.75 125 GLN A N 1
ATOM 997 C CA . GLN A 1 125 ? -7.443 10.799 24.627 1.00 69.75 125 GLN A CA 1
ATOM 998 C C . GLN A 1 125 ? -8.640 11.299 25.456 1.00 69.75 125 GLN A C 1
ATOM 1000 O O . GLN A 1 125 ? -9.060 12.432 25.288 1.00 69.75 125 GLN A O 1
ATOM 1005 N N . LEU A 1 126 ? -9.161 10.479 26.377 1.00 68.44 126 LEU A N 1
ATOM 1006 C CA . LEU A 1 126 ? -10.215 10.866 27.327 1.00 68.44 126 LEU A CA 1
ATOM 1007 C C . LEU A 1 126 ? -9.719 11.729 28.503 1.00 68.44 126 LEU A 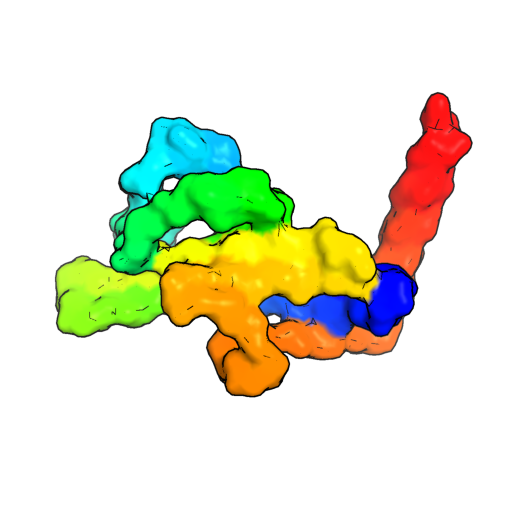C 1
ATOM 1009 O O . LEU A 1 126 ? -10.535 12.218 29.278 1.00 68.44 126 LEU A O 1
ATOM 1013 N N . ARG A 1 127 ? -8.399 11.849 28.697 1.00 65.38 127 ARG A N 1
ATOM 1014 C CA . ARG A 1 127 ? -7.787 12.661 29.767 1.00 65.38 127 ARG A CA 1
ATOM 1015 C C . ARG A 1 127 ? -7.292 14.026 29.279 1.00 65.38 127 ARG A C 1
ATOM 1017 O O . ARG A 1 127 ? -6.744 14.772 30.089 1.00 65.38 127 ARG A O 1
ATOM 1024 N N . GLN A 1 128 ? -7.426 14.308 27.986 1.00 53.00 128 GLN A N 1
ATOM 1025 C CA . GLN A 1 128 ? -7.219 15.627 27.385 1.00 53.00 128 GLN A CA 1
ATOM 1026 C C . GLN A 1 128 ? -8.560 16.333 27.241 1.00 53.00 128 GLN A C 1
ATOM 1028 O O . GLN A 1 128 ? -8.557 17.575 27.363 1.00 53.00 128 GLN A O 1
#

Sequence (128 aa):
MWVIDLSAKFFGRLNYGRFIIKSAIERNPNLKVPDKFSSRGLCEPIDVTKLKTSDFLLLDKRPTDSNEDPYCYDPTYLEVGGGKLTIATSRGPATRSDLEHVVNSVSALDRKRLMRVLDTLRQWQLRQ

Secondary structure (DSSP, 8-state):
-EEEETTTTEEEE--SSEEE-HHHHHH-TTPPEE-SS-EE-BSS---HHHHHH-SEEEEEEEE-S-SSS-EEEEEEEEEE-SS-EEEEETTEE--TT-SSSPPEEPPHHHHHHHHHHHHHHHHHHTT-

Organism: NCBI:txid2211104

Mean predicted aligned error: 7.82 Å

pLDDT: mean 80.5, std 9.41, range [53.0, 92.38]

Nearest PDB structures (foldseek):
  3cfi-assembly2_E  TM=3.326E-01  e=7.585E-01  Vibrio vulnificus
  3cfi-assembly1_B  TM=3.255E-01  e=9.469E-01  Vibrio vulnificus
  2wzo-assembly1_A-2  TM=3.070E-01  e=1.948E+00  Homo sapiens
  5jw8-assembly1_A  TM=3.023E-01  e=4.476E+00  Neisseria meningitidis 8013

Radius of gyration: 16.8 Å; Cα contacts (8 Å, |Δi|>4): 187; chains: 1; bounding box: 39×32×48 Å

Solvent-accessible surface area (backbone atoms only — not comparable to full-atom values): 7595 Å² total; per-residue (Å²): 91,76,48,7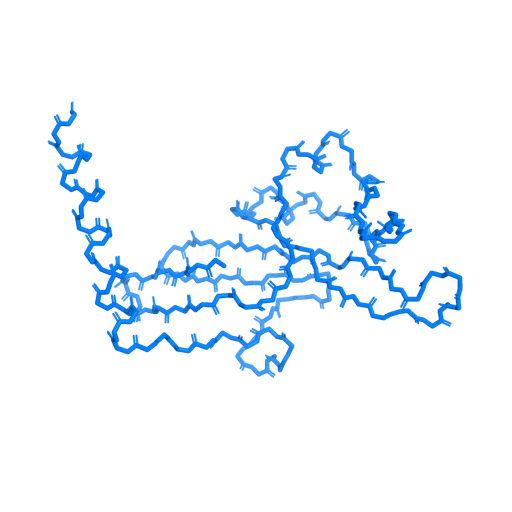9,22,78,82,68,68,43,51,31,42,52,86,70,57,44,81,52,63,61,70,61,41,75,75,32,71,82,53,60,48,80,49,101,88,53,64,32,48,53,67,54,81,75,56,64,69,56,54,69,71,24,78,43,40,31,35,30,84,37,78,47,97,40,90,89,53,51,44,26,29,35,54,32,31,31,28,80,55,95,47,41,83,46,45,35,41,84,94,42,70,65,51,97,84,35,82,88,72,64,71,43,77,55,53,74,67,56,47,54,52,52,51,51,52,51,54,49,53,52,58,51,64,75,72,109

Foldseek 3Di:
DWDAFVVVRDTWDFPFFDWDDLVVCVVPQQDQCDDPPGTATAPDTDDVVLSVQAPTKGWGWAADPDPVRRTHTWIWGWHQPPRDIWIATPVGTDDCPRPVRDTDGDDPVVVVVVVVVVVVVVVVVVVD